Protein AF-A0A7Y6A8H0-F1 (afdb_monomer)

pLDDT: mean 71.39, std 16.84, range [35.94, 91.25]

Mean predicted aligned error: 14.71 Å

Secondary structure (DSSP, 8-state):
---PPPP------S--S---------------SSEE--TTTHHHHHTSSSEEEEEEE-TT-HHHHHHHHHHHHHHHH-TTSEEEEEETTT-HHHHHHTT--SSSEEEEEETTEEEEEEESPPPHHHHHHHHHHHHHS-HHHHHHHHHHHHHHHTT-S------------

Nearest PDB structures (foldseek):
  7ysi-assembly1_A  TM=9.463E-01  e=5.297E-12  Acinetobacter baumannii
  3hhv-assembly1_A-2  TM=9.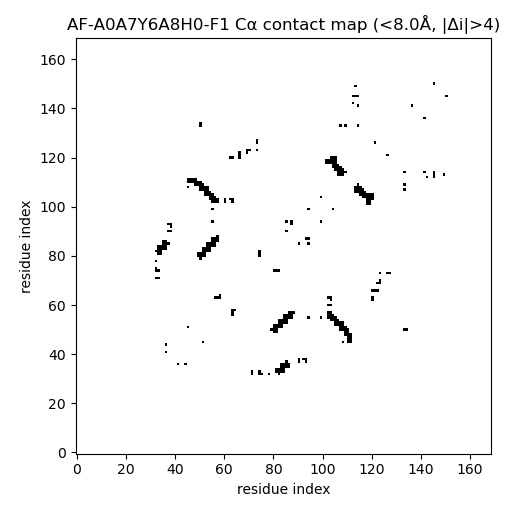677E-01  e=4.211E-11  Saccharolobus solfataricus
  2e0q-assembly1_A  TM=9.536E-01  e=4.493E-11  Sulfurisphaera tokodaii
  7vqv-assembly1_A  TM=8.889E-01  e=1.494E-11  synthetic construct
  3f3q-assembly1_A  TM=8.851E-01  e=5.823E-11  Saccharomyces cerevisiae

Structure (mmCIF, N/CA/C/O backbone):
data_AF-A0A7Y6A8H0-F1
#
_entry.id   AF-A0A7Y6A8H0-F1
#
loop_
_atom_site.group_PDB
_atom_site.id
_atom_site.type_symbol
_atom_site.label_atom_id
_atom_site.label_alt_id
_atom_site.label_comp_id
_atom_site.label_asym_id
_atom_site.label_entity_id
_atom_site.label_seq_id
_atom_site.pdbx_PDB_ins_code
_atom_site.Cartn_x
_atom_site.Cartn_y
_atom_site.Cartn_z
_atom_site.occupancy
_atom_site.B_iso_or_equiv
_atom_site.auth_seq_id
_atom_site.auth_comp_id
_atom_site.auth_asym_id
_atom_site.auth_atom_id
_atom_site.pdbx_PDB_model_num
ATOM 1 N N . MET A 1 1 ? -51.539 -3.498 61.221 1.00 47.31 1 MET A N 1
ATOM 2 C CA . MET A 1 1 ? -51.035 -4.473 60.233 1.00 47.31 1 MET A CA 1
ATOM 3 C C . MET A 1 1 ? -51.788 -4.188 58.935 1.00 47.31 1 MET A C 1
ATOM 5 O O . MET A 1 1 ? -52.894 -4.669 58.784 1.00 47.31 1 MET A O 1
ATOM 9 N N . GLY A 1 2 ? -51.459 -3.148 58.172 1.00 49.75 2 GLY A N 1
ATOM 10 C CA . GLY A 1 2 ? -50.287 -3.013 57.295 1.00 49.75 2 GLY A CA 1
ATOM 11 C C . GLY A 1 2 ? -50.820 -3.103 55.856 1.00 49.75 2 GLY A C 1
ATOM 12 O O . GLY A 1 2 ? -51.674 -3.934 55.599 1.00 49.75 2 GLY A O 1
ATOM 13 N N . GLY A 1 3 ? -50.480 -2.279 54.880 1.00 44.94 3 GLY A N 1
ATOM 14 C CA . GLY A 1 3 ? -49.697 -1.058 54.756 1.00 44.94 3 GLY A CA 1
ATOM 15 C C . GLY A 1 3 ? -50.051 -0.520 53.360 1.00 44.94 3 GLY A C 1
ATOM 16 O O . GLY A 1 3 ? -50.387 -1.302 52.470 1.00 44.94 3 GLY A O 1
ATOM 17 N N . GLY A 1 4 ? -50.085 0.801 53.197 1.00 39.50 4 GLY A N 1
ATOM 18 C CA . GLY A 1 4 ? -50.494 1.454 51.954 1.00 39.50 4 GLY A CA 1
ATOM 19 C C . GLY A 1 4 ? -49.554 1.171 50.780 1.00 39.50 4 GLY A C 1
ATOM 20 O O . GLY A 1 4 ? -48.342 1.050 50.953 1.00 39.50 4 GLY A O 1
ATOM 21 N N . ALA A 1 5 ? -50.134 1.093 49.585 1.00 52.31 5 ALA A N 1
ATOM 22 C CA . ALA A 1 5 ? -49.413 1.078 48.320 1.00 52.31 5 ALA A CA 1
ATOM 23 C C . ALA A 1 5 ? -48.890 2.491 47.982 1.00 52.31 5 ALA A C 1
ATOM 25 O O . ALA A 1 5 ? -49.662 3.448 48.087 1.00 52.31 5 ALA A O 1
ATOM 26 N N . PRO A 1 6 ? -47.625 2.656 47.555 1.00 56.88 6 PRO A N 1
ATOM 27 C CA . PRO A 1 6 ? -47.169 3.891 46.927 1.00 56.88 6 PRO A CA 1
ATOM 28 C C . PRO A 1 6 ? -47.463 3.902 45.409 1.00 56.88 6 PRO A C 1
ATOM 30 O O . PRO A 1 6 ? -47.500 2.839 44.783 1.00 56.88 6 PRO A O 1
ATOM 33 N N . PRO A 1 7 ? -47.644 5.088 44.794 1.00 54.47 7 PRO A N 1
ATOM 34 C CA . PRO A 1 7 ? -47.845 5.229 43.357 1.00 54.47 7 PRO A CA 1
ATOM 35 C C . PRO A 1 7 ? -46.496 5.227 42.625 1.00 54.47 7 PRO A C 1
ATOM 37 O O . PRO A 1 7 ? -45.651 6.092 42.850 1.00 54.47 7 PRO A O 1
ATOM 40 N N . GLY A 1 8 ? -46.310 4.264 41.725 1.00 43.34 8 GLY A N 1
ATOM 41 C CA . GLY A 1 8 ? -45.201 4.215 40.777 1.00 43.34 8 GLY A CA 1
ATOM 42 C C . GLY A 1 8 ? -45.735 4.082 39.355 1.00 43.34 8 GLY A C 1
ATOM 43 O O . GLY A 1 8 ? -46.116 2.996 38.936 1.00 43.34 8 GLY A O 1
ATOM 44 N N . HIS A 1 9 ? -45.769 5.191 38.619 1.00 46.88 9 HIS A N 1
ATOM 45 C CA . HIS A 1 9 ? -45.581 5.167 37.164 1.00 46.88 9 HIS A CA 1
ATOM 46 C C . HIS A 1 9 ? -44.100 4.852 36.850 1.00 46.88 9 HIS A C 1
ATOM 48 O O . HIS A 1 9 ? -43.262 5.075 37.728 1.00 46.88 9 HIS A O 1
ATOM 54 N N . PRO A 1 10 ? -43.717 4.490 35.608 1.00 49.69 10 PRO A N 1
ATOM 55 C CA . PRO A 1 10 ? -44.533 4.120 34.451 1.00 49.69 10 PRO A CA 1
ATOM 56 C C . PRO A 1 10 ? -44.173 2.735 33.877 1.00 49.69 10 PRO A C 1
ATOM 58 O O . PRO A 1 10 ? -43.034 2.271 33.940 1.00 49.69 10 PRO A O 1
ATOM 61 N N . GLU A 1 11 ? -45.150 2.115 33.218 1.00 52.78 11 GLU A N 1
ATOM 62 C CA . GLU A 1 11 ? -44.888 1.192 32.116 1.00 52.78 11 GLU A CA 1
ATOM 63 C C . GLU A 1 11 ? -43.966 1.862 31.088 1.00 52.78 11 GLU A C 1
ATOM 65 O O . GLU A 1 11 ? -44.363 2.784 30.384 1.00 52.78 11 GLU A O 1
ATOM 70 N N . CYS A 1 12 ? -42.740 1.362 30.990 1.00 42.88 12 CYS A N 1
ATOM 71 C CA . CYS A 1 12 ? -41.918 1.407 29.784 1.00 42.88 12 CYS A CA 1
ATOM 72 C C . CYS A 1 12 ? -41.270 0.025 29.633 1.00 42.88 12 CYS A C 1
ATOM 74 O O . CYS A 1 12 ? -40.055 -0.143 29.716 1.00 42.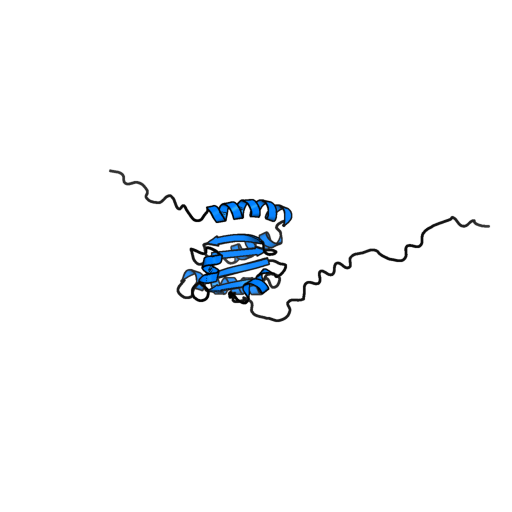88 12 CYS A O 1
ATOM 76 N N . ALA A 1 13 ? -42.104 -1.003 29.466 1.00 48.06 13 ALA A N 1
ATOM 77 C CA . ALA A 1 13 ? -41.664 -2.304 28.983 1.00 48.06 13 ALA A CA 1
ATOM 78 C C . ALA A 1 13 ? -41.499 -2.208 27.458 1.00 48.06 13 ALA A C 1
ATOM 80 O O . ALA A 1 13 ? -42.410 -2.519 26.699 1.00 48.06 13 ALA A O 1
ATOM 81 N N . GLY A 1 14 ? -40.350 -1.708 27.006 1.00 48.00 14 GLY A N 1
ATOM 82 C CA . GLY A 1 14 ? -40.062 -1.610 25.578 1.00 48.00 14 GLY A CA 1
ATOM 83 C C . GLY A 1 14 ? -38.815 -0.795 25.280 1.00 48.00 14 GLY A C 1
ATOM 84 O O . GLY A 1 14 ? -38.910 0.394 25.009 1.00 48.00 14 GLY A O 1
ATOM 85 N N . SER A 1 15 ? -37.672 -1.479 25.229 1.00 54.78 15 SER A N 1
ATOM 86 C CA . SER A 1 15 ? -36.316 -0.962 24.963 1.00 54.78 15 SER A CA 1
ATOM 87 C C . SER A 1 15 ? -35.601 -0.454 26.217 1.00 54.78 15 SER A C 1
ATOM 89 O O . SER A 1 15 ? -36.108 0.407 26.929 1.00 54.78 15 SER A O 1
ATOM 91 N N . PRO A 1 16 ? -34.394 -0.976 26.494 1.00 52.19 16 PRO A N 1
ATOM 92 C CA . PRO A 1 16 ? -33.259 -0.497 25.714 1.00 52.19 16 PRO A CA 1
ATOM 93 C C . PRO A 1 16 ? -32.205 -1.578 25.437 1.00 52.19 16 PRO A C 1
ATOM 95 O O . PRO A 1 16 ? -31.920 -2.411 26.292 1.00 52.19 16 PRO A O 1
ATOM 98 N N . ARG A 1 17 ? -31.551 -1.466 24.275 1.00 49.75 17 ARG A N 1
ATOM 99 C CA . ARG A 1 17 ? -30.088 -1.546 24.077 1.00 49.75 17 ARG A CA 1
ATOM 100 C C . ARG A 1 17 ? -29.731 -2.258 22.778 1.00 49.75 17 ARG A C 1
ATOM 102 O O . ARG A 1 17 ? -29.908 -3.459 22.639 1.00 49.75 17 ARG A O 1
ATOM 109 N N . CYS A 1 18 ? -29.132 -1.473 21.886 1.00 41.84 18 CYS A N 1
ATOM 110 C CA . CYS A 1 18 ? -28.112 -1.917 20.945 1.00 41.84 18 CYS A CA 1
ATOM 111 C C . CYS A 1 18 ? -28.471 -3.133 20.086 1.00 41.84 18 CYS A C 1
ATOM 113 O O . CYS A 1 18 ? -27.814 -4.166 20.140 1.00 41.84 18 CYS A O 1
ATOM 115 N N . SER A 1 19 ? -29.426 -2.955 19.177 1.00 47.19 19 SER A N 1
ATOM 116 C CA . SER A 1 19 ? -29.321 -3.625 17.880 1.00 47.19 19 SER A CA 1
ATOM 117 C C . SER A 1 19 ? -28.548 -2.714 16.922 1.00 47.19 19 SER A C 1
ATOM 119 O O . SER A 1 19 ? -29.067 -2.219 15.934 1.00 47.19 19 SER A O 1
ATOM 121 N N . THR A 1 20 ? -27.286 -2.440 17.251 1.00 51.44 20 THR A N 1
ATOM 122 C CA . THR A 1 20 ? -26.276 -2.197 16.220 1.00 51.44 20 THR A CA 1
ATOM 123 C C . THR A 1 20 ? -25.561 -3.518 16.029 1.00 51.44 20 THR A C 1
ATOM 125 O O . THR A 1 20 ? -24.370 -3.658 16.299 1.00 51.44 20 THR A O 1
ATOM 128 N N . ALA A 1 21 ? -26.309 -4.511 15.551 1.00 47.56 21 ALA A N 1
ATOM 129 C CA . ALA A 1 21 ? -25.698 -5.409 14.603 1.00 47.56 21 ALA A CA 1
ATOM 130 C C . ALA A 1 21 ? -25.228 -4.486 13.475 1.00 47.56 21 ALA A C 1
ATOM 132 O O . ALA A 1 21 ? -26.018 -4.087 12.620 1.00 47.56 21 ALA A O 1
ATOM 133 N N . ARG A 1 22 ? -23.954 -4.067 13.519 1.00 45.94 22 ARG A N 1
ATOM 134 C CA . ARG A 1 22 ? -23.235 -3.813 12.280 1.00 45.94 22 ARG A CA 1
ATOM 135 C C . ARG A 1 22 ? -23.415 -5.118 11.527 1.00 45.94 22 ARG A C 1
ATOM 137 O O . ARG A 1 22 ? -22.750 -6.110 11.811 1.00 45.94 22 ARG A O 1
ATOM 144 N N . HIS A 1 23 ? -24.421 -5.131 10.662 1.00 48.97 23 HIS A N 1
ATOM 145 C CA . HIS A 1 23 ? -24.499 -6.016 9.528 1.00 48.97 23 HIS A CA 1
ATOM 146 C C . HIS A 1 23 ? -23.277 -5.667 8.689 1.00 48.97 23 HIS A C 1
ATOM 148 O O . HIS A 1 23 ? -23.369 -4.977 7.686 1.00 48.97 23 HIS A O 1
ATOM 154 N N . TYR A 1 24 ? -22.106 -6.096 9.154 1.00 47.88 24 TYR A N 1
ATOM 155 C CA . TYR A 1 24 ? -21.034 -6.379 8.243 1.00 47.88 24 TYR A CA 1
ATOM 156 C C . TYR A 1 24 ? -21.576 -7.579 7.472 1.00 47.88 24 TYR A C 1
ATOM 158 O O . TYR A 1 24 ? -21.866 -8.605 8.110 1.00 47.88 24 TYR A O 1
ATOM 166 N N . PRO A 1 25 ? -21.857 -7.468 6.162 1.00 47.53 25 PRO A N 1
ATOM 167 C CA . PRO A 1 25 ? -22.019 -8.673 5.378 1.00 47.53 25 PRO A CA 1
ATOM 168 C C . PRO A 1 25 ? -20.790 -9.511 5.703 1.00 47.53 25 PRO A C 1
ATOM 170 O O . PRO A 1 25 ? -19.658 -9.068 5.513 1.00 47.53 25 PRO A O 1
ATOM 173 N N . ARG A 1 26 ? -21.009 -10.674 6.323 1.00 49.25 26 ARG A N 1
ATOM 174 C CA . ARG A 1 26 ? -19.951 -11.653 6.510 1.00 49.25 26 ARG A CA 1
ATOM 175 C C . ARG A 1 26 ? -19.409 -11.903 5.112 1.00 49.25 26 ARG A C 1
ATOM 177 O O . ARG A 1 26 ? -20.044 -12.606 4.332 1.00 49.25 26 ARG A O 1
ATOM 184 N N . ARG A 1 27 ? -18.254 -11.310 4.810 1.00 56.44 27 ARG A N 1
ATOM 185 C CA . ARG A 1 27 ? -17.451 -11.559 3.615 1.00 56.44 27 ARG A CA 1
ATOM 186 C C . ARG A 1 27 ? -16.794 -12.932 3.777 1.00 56.44 27 ARG A C 1
ATOM 188 O O . ARG A 1 27 ? -15.584 -13.088 3.724 1.00 56.44 27 ARG A O 1
ATOM 195 N N . THR A 1 28 ? -17.601 -13.933 4.109 1.00 52.53 28 THR A N 1
ATOM 196 C CA . THR A 1 28 ? -17.212 -15.325 3.991 1.00 52.53 28 THR A CA 1
ATOM 197 C C . THR A 1 28 ? -17.311 -15.633 2.506 1.00 52.53 28 THR A C 1
ATOM 199 O O . THR A 1 28 ? -18.297 -15.271 1.876 1.00 52.53 28 THR A O 1
ATOM 202 N N . GLU A 1 29 ? -16.285 -16.298 1.983 1.00 51.91 29 GLU A N 1
ATOM 203 C CA . GLU A 1 29 ? -16.196 -16.810 0.611 1.00 51.91 29 GLU A CA 1
ATOM 204 C C . GLU A 1 29 ? -15.613 -15.839 -0.429 1.00 51.91 29 GLU A C 1
ATOM 206 O O . GLU A 1 29 ? -16.250 -15.495 -1.416 1.00 51.91 29 GLU A O 1
ATOM 211 N N . ARG A 1 30 ? -14.324 -15.503 -0.283 1.00 47.12 30 ARG A N 1
ATOM 212 C CA . ARG A 1 30 ? -13.279 -16.201 -1.059 1.00 47.12 30 ARG A CA 1
ATOM 213 C C . ARG A 1 30 ? -11.989 -16.263 -0.249 1.00 47.12 30 ARG A C 1
ATOM 215 O O . ARG A 1 30 ? -11.394 -15.241 0.066 1.00 47.12 30 ARG A O 1
ATOM 222 N N . HIS A 1 31 ? -11.555 -17.482 0.054 1.00 46.91 31 HIS A N 1
ATOM 223 C CA . HIS A 1 31 ? -10.157 -17.779 0.344 1.00 46.91 31 HIS A CA 1
ATOM 224 C C . HIS A 1 31 ? -9.333 -17.446 -0.902 1.00 46.91 31 HIS A C 1
ATOM 226 O O . HIS A 1 31 ? -9.132 -18.286 -1.770 1.00 46.91 31 HIS A O 1
ATOM 232 N N . MET A 1 32 ? -8.909 -16.199 -1.006 1.00 53.03 32 MET A N 1
ATOM 233 C CA . MET A 1 32 ? -7.649 -15.838 -1.626 1.00 53.03 32 MET A CA 1
ATOM 234 C C . MET A 1 32 ? -7.039 -14.874 -0.626 1.00 53.03 32 MET A C 1
ATOM 236 O O . MET A 1 32 ? -7.649 -13.852 -0.325 1.00 53.03 32 MET A O 1
ATOM 240 N N . ALA A 1 33 ? -5.900 -15.246 -0.042 1.00 67.00 33 ALA A N 1
ATOM 241 C CA . ALA A 1 33 ? -5.217 -14.415 0.945 1.00 67.00 33 ALA A CA 1
ATOM 242 C C . ALA A 1 33 ? -5.000 -12.989 0.396 1.00 67.00 33 ALA A C 1
ATOM 244 O O . ALA A 1 33 ? -5.076 -12.009 1.122 1.00 67.00 33 ALA A O 1
ATOM 245 N N . THR 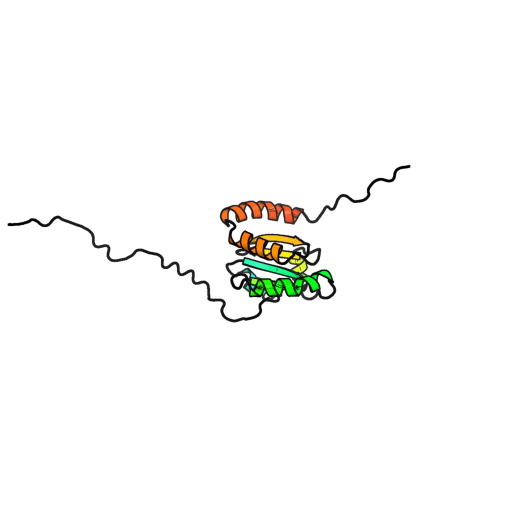A 1 34 ? -4.878 -12.863 -0.928 1.00 78.88 34 THR A N 1
ATOM 246 C CA . THR A 1 34 ? -4.775 -11.592 -1.641 1.00 78.88 34 THR A CA 1
ATOM 247 C C . THR A 1 34 ? -5.769 -11.529 -2.805 1.00 78.88 34 THR A C 1
ATOM 249 O O . THR A 1 34 ? -6.066 -12.538 -3.444 1.00 78.88 34 THR A O 1
ATOM 252 N N . VAL A 1 35 ? -6.302 -10.342 -3.081 1.00 86.19 35 VAL A N 1
ATOM 253 C CA . VAL A 1 35 ? -7.238 -10.058 -4.174 1.00 86.19 35 VAL A CA 1
ATOM 254 C C . VAL A 1 35 ? -6.496 -9.294 -5.263 1.00 86.19 35 VAL A C 1
ATOM 256 O O . VAL A 1 35 ? -5.868 -8.277 -4.992 1.00 86.19 35 VAL A O 1
ATOM 259 N N . GLU A 1 36 ? -6.562 -9.746 -6.510 1.00 87.50 36 GLU A N 1
ATOM 260 C CA . GLU A 1 36 ? -6.058 -8.937 -7.620 1.00 87.50 36 GLU A CA 1
ATOM 261 C C . GLU A 1 36 ? -7.055 -7.815 -7.917 1.00 87.50 36 GLU A C 1
ATOM 263 O O . GLU A 1 36 ? -8.227 -8.080 -8.185 1.00 87.50 36 GLU A O 1
ATOM 268 N N . LEU A 1 37 ? -6.602 -6.567 -7.843 1.00 86.81 37 LEU A N 1
ATOM 269 C CA . LEU A 1 37 ? -7.402 -5.395 -8.163 1.00 86.81 37 LEU A CA 1
ATOM 270 C C . LEU A 1 37 ? -7.298 -5.076 -9.656 1.00 86.81 37 LEU A C 1
ATOM 272 O O . LEU A 1 37 ? -6.214 -4.875 -10.205 1.00 86.81 37 LEU A O 1
ATOM 276 N N . THR A 1 38 ? -8.456 -4.975 -10.290 1.00 87.44 38 THR A N 1
ATOM 277 C CA . THR A 1 38 ? -8.656 -4.583 -11.679 1.00 87.44 38 THR A CA 1
ATOM 278 C C . THR A 1 38 ? -9.644 -3.429 -11.733 1.00 87.44 38 THR A C 1
ATOM 280 O O . THR A 1 38 ? -10.378 -3.160 -10.783 1.00 87.44 38 THR A O 1
ATOM 283 N N . LYS A 1 39 ? -9.697 -2.728 -12.865 1.00 81.94 39 LYS A N 1
ATOM 284 C CA . LYS A 1 39 ? -10.609 -1.591 -13.033 1.00 81.94 39 LYS A CA 1
ATOM 285 C C . LYS A 1 39 ? -12.077 -1.961 -12.791 1.00 81.94 39 LYS A C 1
ATOM 287 O O . LYS A 1 39 ? -12.852 -1.128 -12.347 1.00 81.94 39 LYS A O 1
ATOM 292 N N . GLU A 1 40 ? -12.445 -3.205 -13.079 1.00 83.75 40 GLU A N 1
ATOM 293 C CA . GLU A 1 40 ? -13.815 -3.704 -12.948 1.00 83.75 40 GLU A CA 1
ATOM 294 C C . GLU A 1 40 ? -14.191 -4.037 -11.499 1.00 83.75 40 GLU A C 1
ATOM 296 O O . GLU A 1 40 ? -15.358 -3.923 -11.142 1.00 83.75 40 GLU A O 1
ATOM 301 N N . ASN A 1 41 ? -13.225 -4.436 -10.664 1.00 83.12 41 ASN A N 1
ATOM 302 C CA . ASN A 1 41 ? -13.480 -4.821 -9.272 1.00 83.12 41 ASN A CA 1
ATOM 303 C C . ASN A 1 41 ? -13.078 -3.744 -8.253 1.00 83.12 41 ASN A C 1
ATOM 305 O O . ASN A 1 41 ? -13.410 -3.860 -7.074 1.00 83.12 41 ASN A O 1
ATOM 309 N N . PHE A 1 42 ? -12.375 -2.703 -8.702 1.00 80.88 42 PHE A N 1
ATOM 310 C CA . PHE A 1 42 ? -11.860 -1.641 -7.854 1.00 80.88 42 PHE A CA 1
ATOM 311 C C . PHE A 1 42 ? -12.968 -0.967 -7.042 1.00 80.88 42 PHE A C 1
ATOM 313 O O . PHE A 1 42 ? -12.866 -0.897 -5.817 1.00 80.88 42 PHE A O 1
ATOM 320 N N . ASP A 1 43 ? -14.046 -0.545 -7.708 1.00 78.75 43 ASP A N 1
ATOM 321 C CA . ASP A 1 43 ? -15.186 0.090 -7.048 1.00 78.75 43 ASP A CA 1
ATOM 322 C C . ASP A 1 43 ? -15.812 -0.829 -5.992 1.00 78.75 43 ASP A C 1
ATOM 324 O O . ASP A 1 43 ? -16.111 -0.382 -4.893 1.00 78.75 43 ASP A O 1
ATOM 328 N N . GLU A 1 44 ? -15.952 -2.128 -6.265 1.00 79.69 44 GLU A N 1
ATOM 329 C CA . GLU A 1 44 ? -16.545 -3.081 -5.317 1.00 79.69 44 GLU A CA 1
ATOM 330 C C . GLU A 1 44 ? -15.642 -3.362 -4.108 1.00 79.69 44 GLU A C 1
ATOM 332 O O . GLU A 1 44 ? -16.120 -3.552 -2.986 1.00 79.69 44 GLU A O 1
ATOM 337 N N . VAL A 1 45 ? -14.327 -3.417 -4.327 1.00 78.00 45 VAL A N 1
ATOM 338 C CA . VAL A 1 45 ? -13.350 -3.717 -3.277 1.00 78.00 45 VAL A CA 1
ATOM 339 C C . VAL A 1 45 ? -13.136 -2.507 -2.375 1.00 78.00 45 VAL A C 1
ATOM 341 O O . VAL A 1 45 ? -13.090 -2.679 -1.157 1.00 78.00 45 VAL A O 1
ATOM 344 N N . VAL A 1 46 ? -13.052 -1.304 -2.949 1.00 72.88 46 VAL A N 1
ATOM 345 C CA . VAL A 1 46 ? -12.804 -0.058 -2.211 1.00 72.88 46 VAL A CA 1
ATOM 346 C C . VAL A 1 46 ? -14.077 0.547 -1.618 1.00 72.88 46 VAL A C 1
ATOM 348 O O . VAL A 1 46 ? -14.000 1.196 -0.577 1.00 72.88 46 VAL A O 1
ATOM 351 N N . ALA A 1 47 ? -15.258 0.278 -2.188 1.00 70.56 47 ALA A N 1
ATOM 352 C CA . ALA A 1 47 ? -16.534 0.643 -1.562 1.00 70.56 47 ALA A CA 1
ATOM 353 C C . ALA A 1 47 ? -16.858 -0.181 -0.302 1.00 70.56 47 ALA A C 1
ATOM 355 O O . ALA A 1 47 ? -17.861 0.088 0.360 1.00 70.56 47 ALA A O 1
ATOM 356 N N . GLY A 1 48 ? -16.047 -1.188 0.036 1.00 66.56 48 GLY A N 1
ATOM 357 C CA . GLY A 1 48 ? -16.187 -1.924 1.286 1.00 66.56 48 GLY A CA 1
ATOM 358 C C . GLY A 1 48 ? -15.863 -1.059 2.507 1.00 66.56 48 GLY A C 1
ATOM 359 O O . GLY A 1 48 ? -14.849 -0.366 2.540 1.00 66.56 48 GLY A O 1
ATOM 360 N N . ASP A 1 49 ? -16.694 -1.148 3.547 1.00 64.75 49 ASP A N 1
ATOM 361 C CA . ASP A 1 49 ? -16.356 -0.629 4.875 1.00 64.75 49 ASP A CA 1
ATOM 362 C C . ASP A 1 49 ? -15.153 -1.412 5.436 1.00 64.75 49 ASP A C 1
ATOM 364 O O . ASP A 1 49 ? -15.197 -2.643 5.485 1.00 64.75 49 ASP A O 1
ATOM 368 N N . GLY A 1 50 ? -14.087 -0.743 5.888 1.00 77.56 50 GLY A N 1
ATOM 369 C CA . GLY A 1 50 ? -12.903 -1.410 6.453 1.00 77.56 50 GLY A CA 1
ATOM 370 C C . GLY A 1 50 ? -11.555 -0.924 5.919 1.00 77.56 50 GLY A C 1
ATOM 371 O O . GLY A 1 50 ? -11.464 0.096 5.238 1.00 77.56 50 GLY A O 1
ATOM 372 N N . LEU A 1 51 ? -10.492 -1.648 6.287 1.00 85.19 51 LEU A N 1
ATOM 373 C CA . LEU A 1 51 ? -9.113 -1.376 5.876 1.00 85.19 51 LEU A CA 1
ATOM 374 C C . LEU A 1 51 ? -8.742 -2.259 4.679 1.00 85.19 51 LEU A C 1
ATOM 376 O O . LEU A 1 51 ? -8.870 -3.482 4.732 1.00 85.19 51 LEU A O 1
ATOM 380 N N . THR A 1 52 ? -8.253 -1.627 3.621 1.00 87.81 52 THR A N 1
ATOM 381 C CA . THR A 1 52 ? -7.740 -2.263 2.411 1.00 87.81 52 THR A CA 1
ATOM 382 C C . THR A 1 52 ? -6.287 -1.858 2.214 1.00 87.81 52 THR A C 1
ATOM 384 O O . THR A 1 52 ? -5.966 -0.671 2.184 1.00 87.81 52 THR A O 1
ATOM 387 N N . VAL A 1 53 ? -5.403 -2.837 2.069 1.00 88.62 53 VAL A N 1
ATOM 388 C CA . VAL A 1 53 ? -3.990 -2.641 1.745 1.00 88.62 53 VAL A CA 1
ATOM 389 C C . VAL A 1 53 ? -3.797 -2.984 0.278 1.00 88.62 53 VAL A C 1
ATOM 391 O O . VAL A 1 53 ? -4.119 -4.091 -0.132 1.00 88.62 53 VAL A O 1
ATOM 394 N N . ILE A 1 54 ? -3.271 -2.055 -0.509 1.00 89.06 54 ILE A N 1
ATOM 395 C CA . ILE A 1 54 ? -3.034 -2.193 -1.943 1.00 89.06 54 ILE A CA 1
ATOM 396 C C . ILE A 1 54 ? -1.522 -2.192 -2.193 1.00 89.06 54 ILE A C 1
ATOM 398 O O . ILE A 1 54 ? -0.833 -1.237 -1.837 1.00 89.06 54 ILE A O 1
ATOM 402 N N . ASP A 1 55 ? -1.017 -3.256 -2.814 1.00 89.81 55 ASP A N 1
ATOM 403 C CA . ASP A 1 55 ? 0.366 -3.392 -3.281 1.00 89.81 55 ASP A CA 1
ATOM 404 C C . ASP A 1 55 ? 0.430 -3.224 -4.806 1.00 89.81 55 ASP A C 1
ATOM 406 O O . ASP A 1 55 ? -0.128 -4.029 -5.558 1.00 89.81 55 ASP A O 1
ATOM 410 N N . PHE A 1 56 ? 1.101 -2.169 -5.268 1.00 90.88 56 PHE A N 1
ATOM 411 C CA . PHE A 1 56 ? 1.365 -1.935 -6.686 1.00 90.88 56 PHE A CA 1
ATOM 412 C C . PHE A 1 56 ? 2.674 -2.613 -7.087 1.00 90.88 56 PHE A C 1
ATOM 414 O O . PHE A 1 56 ? 3.757 -2.192 -6.668 1.00 90.88 56 PHE A O 1
ATOM 421 N N . TRP A 1 57 ? 2.582 -3.635 -7.939 1.00 90.19 57 TRP A N 1
ATOM 422 C CA . TRP A 1 57 ? 3.707 -4.496 -8.300 1.00 90.19 57 TRP A CA 1
ATOM 423 C C . TRP A 1 57 ? 3.843 -4.692 -9.821 1.00 90.19 57 TRP A C 1
ATOM 425 O O . TRP A 1 57 ? 3.010 -4.235 -10.607 1.00 90.19 57 TRP A O 1
ATOM 435 N N . ALA A 1 58 ? 4.938 -5.345 -10.229 1.00 88.38 58 ALA A N 1
ATOM 436 C CA . ALA A 1 58 ? 5.172 -5.822 -11.595 1.00 88.38 58 ALA A CA 1
ATOM 437 C C . ALA A 1 58 ? 6.084 -7.060 -11.596 1.00 88.38 58 ALA A C 1
ATOM 439 O O . ALA A 1 58 ? 6.947 -7.213 -10.723 1.00 88.38 58 ALA A O 1
ATOM 440 N N . ALA A 1 59 ? 5.961 -7.922 -12.608 1.00 86.25 59 ALA A N 1
ATOM 441 C CA . ALA A 1 59 ? 6.714 -9.179 -12.690 1.00 86.25 59 ALA A CA 1
ATOM 442 C C . ALA A 1 59 ? 8.234 -8.990 -12.878 1.00 86.25 59 ALA A C 1
ATOM 444 O O . ALA A 1 59 ? 9.035 -9.803 -12.402 1.00 86.25 59 ALA A O 1
ATOM 445 N N . TRP A 1 60 ? 8.650 -7.907 -13.540 1.00 86.00 60 TRP A N 1
ATOM 446 C CA . TRP A 1 60 ? 10.063 -7.574 -13.760 1.00 86.00 60 TRP A CA 1
ATOM 447 C C . TRP A 1 60 ? 10.742 -6.954 -12.528 1.00 86.00 60 TRP A C 1
ATOM 449 O O . TRP A 1 60 ? 11.972 -6.900 -12.454 1.00 86.00 60 TRP A O 1
ATOM 459 N N . CYS A 1 61 ? 9.965 -6.518 -11.533 1.00 83.50 61 CYS A N 1
ATOM 460 C CA . CYS A 1 61 ? 10.472 -5.858 -10.338 1.00 83.50 61 CYS A CA 1
ATOM 461 C C . CYS A 1 61 ? 11.063 -6.877 -9.346 1.00 83.50 61 CYS A C 1
ATOM 463 O O . CYS A 1 61 ? 10.358 -7.600 -8.639 1.00 83.50 61 CYS A O 1
ATOM 465 N N . GLY A 1 62 ? 12.396 -6.912 -9.257 1.00 84.12 62 GLY A N 1
ATOM 466 C CA . GLY A 1 62 ? 13.136 -7.782 -8.336 1.00 84.12 62 GLY A CA 1
ATOM 467 C C . GLY A 1 62 ? 12.703 -7.661 -6.863 1.00 84.12 62 GLY A C 1
ATOM 468 O O . GLY A 1 62 ? 12.378 -8.693 -6.272 1.00 84.12 62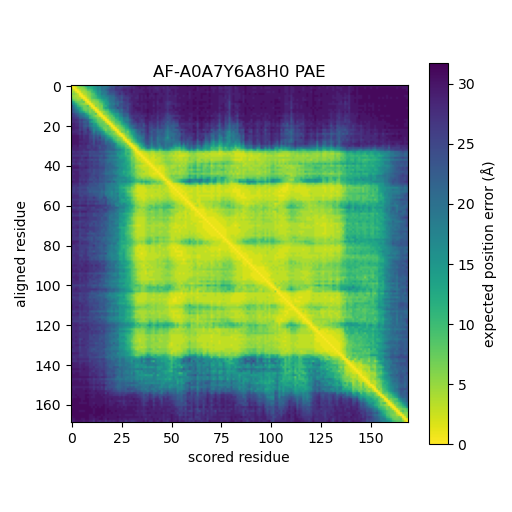 GLY A O 1
ATOM 469 N N . PRO A 1 63 ? 12.660 -6.446 -6.278 1.00 83.50 63 PRO A N 1
ATOM 470 C CA . PRO A 1 63 ? 12.207 -6.227 -4.900 1.00 83.50 63 PRO A CA 1
ATOM 471 C C . PRO A 1 63 ? 10.750 -6.645 -4.656 1.00 83.50 63 PRO A C 1
ATOM 473 O O . PRO A 1 63 ? 10.454 -7.248 -3.628 1.00 83.50 63 PRO A O 1
ATOM 476 N N . CYS A 1 64 ? 9.856 -6.414 -5.622 1.00 85.56 64 CYS A N 1
ATOM 477 C CA . CYS A 1 64 ? 8.442 -6.780 -5.519 1.00 85.56 64 CYS A CA 1
ATOM 478 C C . CYS A 1 64 ? 8.261 -8.298 -5.349 1.00 85.56 64 CYS A C 1
ATOM 480 O O . CYS A 1 64 ? 7.490 -8.756 -4.508 1.00 85.56 64 CYS A O 1
ATOM 482 N N . ARG A 1 65 ? 9.043 -9.105 -6.080 1.00 86.19 65 ARG A N 1
ATOM 483 C CA . ARG A 1 65 ? 9.013 -10.574 -5.945 1.00 86.19 65 ARG A CA 1
ATOM 484 C C . ARG A 1 65 ? 9.479 -11.066 -4.574 1.00 86.19 65 ARG A C 1
ATOM 486 O O . ARG A 1 65 ? 9.019 -12.107 -4.125 1.00 86.19 65 ARG A O 1
ATOM 493 N N . GLN A 1 66 ? 10.388 -10.342 -3.919 1.00 86.69 66 GLN A N 1
ATOM 494 C CA . GLN A 1 66 ? 10.818 -10.670 -2.554 1.00 86.69 66 GLN A CA 1
ATOM 495 C C . GLN A 1 66 ? 9.757 -10.287 -1.516 1.00 86.69 66 GLN A C 1
ATOM 497 O O . GLN A 1 66 ? 9.638 -10.949 -0.489 1.00 86.69 66 GLN A O 1
ATOM 502 N N . PHE A 1 67 ? 8.973 -9.243 -1.796 1.00 86.75 67 PHE A N 1
ATOM 503 C CA . PHE A 1 67 ? 7.892 -8.781 -0.931 1.00 86.75 67 PHE A CA 1
ATOM 504 C C . PHE A 1 67 ? 6.622 -9.640 -1.034 1.00 86.75 67 PHE A C 1
ATOM 506 O O . PHE A 1 67 ? 5.965 -9.869 -0.022 1.00 86.75 67 PHE A O 1
ATOM 513 N N . ALA A 1 68 ? 6.315 -10.191 -2.213 1.00 86.12 68 ALA A N 1
ATOM 514 C CA . ALA A 1 68 ? 5.141 -11.036 -2.450 1.00 86.12 68 ALA A CA 1
ATOM 515 C C . ALA A 1 68 ? 4.874 -12.122 -1.374 1.00 86.12 68 ALA A C 1
ATOM 517 O O . ALA A 1 68 ? 3.765 -12.130 -0.836 1.00 86.12 68 ALA A O 1
ATOM 518 N N . PRO A 1 69 ? 5.843 -12.979 -0.979 1.00 88.44 69 PRO A N 1
ATOM 519 C CA . PRO A 1 69 ? 5.605 -13.996 0.053 1.00 88.44 69 PRO A CA 1
ATOM 520 C C . PRO A 1 69 ? 5.395 -13.401 1.449 1.00 88.44 69 PRO A C 1
ATOM 522 O O . PRO A 1 69 ? 4.819 -14.041 2.322 1.00 88.44 69 PRO A O 1
ATOM 525 N N . THR A 1 70 ? 5.895 -12.195 1.707 1.00 87.62 70 THR A N 1
ATOM 526 C CA . THR A 1 70 ? 5.652 -11.484 2.964 1.00 87.62 70 THR A CA 1
ATOM 527 C C . THR A 1 70 ? 4.237 -10.936 3.009 1.00 87.62 70 THR A C 1
ATOM 529 O O . THR A 1 70 ? 3.540 -11.138 3.998 1.00 87.62 70 THR A O 1
ATOM 532 N N . PHE A 1 71 ? 3.796 -10.309 1.922 1.00 87.75 71 PHE A N 1
ATOM 533 C CA . PHE A 1 71 ? 2.445 -9.781 1.794 1.00 87.75 71 PHE A CA 1
ATOM 534 C C . PHE A 1 71 ? 1.388 -10.882 1.954 1.00 87.75 71 PHE A C 1
ATOM 536 O O . PHE A 1 71 ? 0.432 -10.715 2.705 1.00 87.75 71 PHE A O 1
ATOM 543 N N . GLU A 1 72 ? 1.611 -12.044 1.334 1.00 86.94 72 GLU A N 1
ATOM 544 C CA . GLU A 1 72 ? 0.733 -13.211 1.476 1.00 86.94 72 GLU A CA 1
ATOM 545 C C . GLU A 1 72 ? 0.651 -13.698 2.931 1.00 86.94 72 GLU A C 1
ATOM 547 O O . GLU A 1 72 ? -0.445 -13.856 3.464 1.00 86.94 72 GLU A O 1
ATOM 552 N N . ARG A 1 73 ? 1.782 -13.836 3.633 1.00 86.94 73 ARG A N 1
ATOM 553 C CA . ARG A 1 73 ? 1.788 -14.277 5.041 1.00 86.94 73 ARG A CA 1
ATOM 554 C C . ARG A 1 73 ? 1.068 -13.306 5.974 1.00 86.94 73 ARG A C 1
ATOM 556 O O . ARG A 1 73 ? 0.332 -13.743 6.854 1.00 86.94 73 ARG A O 1
ATOM 563 N N . VAL A 1 74 ? 1.246 -12.000 5.774 1.00 86.56 74 VAL A N 1
ATOM 564 C CA . VAL A 1 74 ? 0.530 -10.985 6.563 1.00 86.56 74 VAL A CA 1
ATOM 565 C C . VAL A 1 74 ? -0.966 -11.037 6.270 1.00 86.56 74 VAL A C 1
ATOM 567 O O . VAL A 1 74 ? -1.772 -10.970 7.196 1.00 86.56 74 VAL A O 1
ATOM 570 N N . SER A 1 75 ? -1.338 -11.240 5.007 1.00 87.38 75 SER A N 1
ATOM 571 C CA . SER A 1 75 ? -2.739 -11.348 4.615 1.00 87.38 75 SER A CA 1
ATOM 572 C C . SER A 1 75 ? -3.449 -12.570 5.201 1.00 87.38 75 SER A C 1
ATOM 574 O O . SER A 1 75 ? -4.591 -12.472 5.641 1.00 87.38 75 SER A O 1
ATOM 576 N N . GLU A 1 76 ? -2.749 -13.700 5.323 1.00 84.62 76 GLU A N 1
ATOM 577 C CA . GLU A 1 76 ? -3.262 -14.881 6.025 1.00 84.62 76 GLU A CA 1
ATOM 578 C C . GLU A 1 76 ? -3.399 -14.645 7.535 1.00 84.62 76 GLU A C 1
ATOM 580 O O . GLU A 1 76 ? -4.331 -15.150 8.162 1.00 84.62 76 GLU A O 1
ATOM 585 N N . ALA A 1 77 ? -2.488 -13.866 8.122 1.00 83.12 77 ALA A N 1
ATOM 586 C CA . ALA A 1 77 ? -2.503 -13.542 9.544 1.00 83.12 77 ALA A CA 1
ATOM 587 C C . ALA A 1 77 ? -3.579 -12.508 9.930 1.00 83.12 77 ALA A C 1
ATOM 589 O O . ALA A 1 77 ? -3.948 -12.434 11.102 1.00 83.12 77 ALA A O 1
ATOM 590 N N . THR A 1 78 ? -4.085 -11.717 8.976 1.00 81.31 78 THR A N 1
ATOM 591 C CA . THR A 1 78 ? -5.016 -10.600 9.226 1.00 81.31 78 THR A CA 1
ATOM 592 C C . THR A 1 78 ? -6.274 -10.680 8.345 1.00 81.31 78 THR A C 1
ATOM 594 O O . THR A 1 78 ? -6.463 -9.865 7.443 1.00 81.31 78 THR A O 1
ATOM 597 N N . PRO A 1 79 ? -7.191 -11.630 8.618 1.00 77.44 79 PRO A N 1
ATOM 598 C CA . PRO A 1 79 ? -8.387 -11.848 7.797 1.00 77.44 79 PRO A CA 1
ATOM 599 C C . PRO A 1 79 ? -9.415 -10.705 7.862 1.00 77.44 79 PRO A C 1
ATOM 601 O O . PRO A 1 79 ? -10.329 -10.657 7.041 1.00 77.44 79 PRO A O 1
ATOM 604 N N . ASP A 1 80 ? -9.285 -9.800 8.834 1.00 78.38 80 ASP A N 1
ATOM 605 C CA . ASP A 1 80 ? -10.142 -8.620 8.995 1.00 78.38 80 ASP A CA 1
ATOM 606 C C . ASP A 1 80 ? -9.777 -7.473 8.031 1.00 78.38 80 ASP A C 1
ATOM 608 O O . ASP A 1 80 ? -10.503 -6.481 7.938 1.00 78.38 80 ASP A O 1
ATOM 612 N N . VAL A 1 81 ? -8.658 -7.599 7.310 1.00 84.38 81 VAL A N 1
ATOM 613 C CA . VAL A 1 81 ? -8.124 -6.590 6.390 1.00 84.38 81 VAL A CA 1
ATOM 614 C C . VAL A 1 81 ? -8.129 -7.144 4.971 1.00 84.38 81 VAL A C 1
ATOM 616 O O . VAL A 1 81 ? -7.794 -8.302 4.727 1.00 84.38 81 VAL A O 1
ATOM 619 N N . VAL A 1 82 ? -8.514 -6.314 4.005 1.00 86.62 82 VAL A N 1
ATOM 620 C CA . VAL A 1 82 ? -8.518 -6.711 2.597 1.00 86.62 82 VAL A CA 1
ATOM 621 C C . VAL A 1 82 ? -7.144 -6.447 2.003 1.00 86.62 82 VAL A C 1
ATOM 623 O O . VAL A 1 82 ? -6.711 -5.304 1.914 1.00 86.62 82 VAL A O 1
ATOM 626 N N . PHE A 1 83 ? -6.467 -7.497 1.555 1.00 89.06 83 PHE A N 1
ATOM 627 C CA . PHE A 1 83 ? -5.199 -7.370 0.847 1.00 89.06 83 PHE A CA 1
ATOM 628 C C . PHE A 1 83 ? -5.448 -7.419 -0.643 1.00 89.06 83 PHE A C 1
ATOM 630 O O . PHE A 1 83 ? -6.023 -8.374 -1.160 1.00 89.06 83 PHE A O 1
ATOM 637 N N . ALA A 1 84 ? -4.997 -6.386 -1.325 1.00 89.44 84 ALA A N 1
ATOM 638 C CA . ALA A 1 84 ? -5.186 -6.171 -2.733 1.00 89.44 84 ALA A CA 1
ATOM 639 C C . ALA A 1 84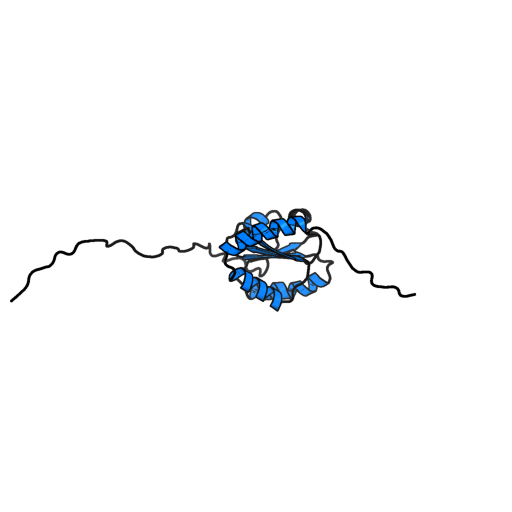 ? -3.842 -5.979 -3.437 1.00 89.44 84 ALA A C 1
ATOM 641 O O . ALA A 1 84 ? -2.929 -5.361 -2.896 1.00 89.44 84 ALA A O 1
ATOM 642 N N . LYS A 1 85 ? -3.720 -6.492 -4.658 1.00 89.75 85 LYS A N 1
ATOM 643 C CA . LYS A 1 85 ? -2.515 -6.366 -5.481 1.00 89.75 85 LYS A CA 1
ATOM 644 C C . LYS A 1 85 ? -2.907 -5.815 -6.841 1.00 89.75 85 LYS A C 1
ATOM 646 O O . LYS A 1 85 ? -3.815 -6.349 -7.470 1.00 89.75 85 LYS A O 1
ATOM 651 N N . VAL A 1 86 ? -2.231 -4.768 -7.294 1.00 89.94 86 VAL A N 1
ATOM 652 C CA . VAL A 1 86 ? -2.439 -4.169 -8.616 1.00 89.94 86 VAL A CA 1
ATOM 653 C C . VAL A 1 86 ? -1.185 -4.405 -9.438 1.00 89.94 86 VAL A C 1
ATOM 655 O O . VAL A 1 86 ? -0.110 -3.911 -9.095 1.00 89.94 86 VAL A O 1
ATOM 658 N N . ASP A 1 87 ? -1.321 -5.153 -10.528 1.00 91.25 87 ASP A N 1
ATOM 659 C CA . ASP A 1 87 ? -0.260 -5.247 -11.524 1.00 91.25 87 ASP A CA 1
ATOM 660 C C . ASP A 1 87 ? -0.276 -3.980 -12.387 1.00 91.25 87 ASP A C 1
ATOM 662 O O . ASP A 1 87 ? -1.220 -3.713 -13.133 1.00 91.25 87 ASP A O 1
ATOM 666 N N . THR A 1 88 ? 0.782 -3.184 -12.264 1.00 87.88 88 THR A N 1
ATOM 667 C CA . THR A 1 88 ? 0.942 -1.929 -13.008 1.00 87.88 88 THR A CA 1
ATOM 668 C C . THR A 1 88 ? 1.148 -2.141 -14.512 1.00 87.88 88 THR A C 1
ATOM 670 O O . THR A 1 88 ? 0.857 -1.228 -15.285 1.00 87.88 88 THR A O 1
ATOM 673 N N . GLU A 1 89 ? 1.579 -3.333 -14.950 1.00 88.12 89 GLU A N 1
ATOM 674 C CA . GLU A 1 89 ? 1.675 -3.691 -16.373 1.00 88.12 89 GLU A CA 1
ATOM 675 C C . GLU A 1 89 ? 0.328 -4.135 -16.947 1.00 88.12 89 GLU A C 1
ATOM 677 O O . GLU A 1 89 ? -0.002 -3.791 -18.084 1.00 88.12 89 GLU A O 1
ATOM 682 N N . ALA A 1 90 ? -0.469 -4.869 -16.167 1.00 88.31 90 ALA A N 1
ATOM 683 C CA . ALA A 1 90 ? -1.797 -5.308 -16.591 1.00 88.31 90 ALA A CA 1
ATOM 684 C C . ALA A 1 90 ? -2.847 -4.188 -16.497 1.00 88.31 90 ALA A C 1
ATOM 686 O O . ALA A 1 90 ? -3.790 -4.156 -17.288 1.00 88.31 90 ALA A O 1
ATOM 687 N N . GLN A 1 91 ? -2.694 -3.270 -15.536 1.00 89.50 91 GLN A N 1
ATOM 688 C CA . GLN A 1 91 ? -3.650 -2.202 -15.229 1.00 89.50 91 GLN A CA 1
ATOM 689 C C . GLN A 1 91 ? -2.984 -0.808 -15.224 1.00 89.50 91 GLN A C 1
ATOM 691 O O . GLN A 1 91 ? -3.018 -0.099 -14.210 1.00 89.50 91 GLN A O 1
ATOM 696 N N . PRO A 1 92 ? -2.410 -0.354 -16.356 1.00 86.25 92 PRO A N 1
ATOM 697 C CA . PRO A 1 92 ? -1.723 0.939 -16.431 1.00 86.25 92 PRO A CA 1
ATOM 698 C C . PRO A 1 92 ? -2.664 2.124 -16.172 1.00 86.25 92 PRO A C 1
ATOM 700 O O . PRO A 1 92 ? -2.247 3.152 -15.645 1.00 86.25 92 PRO A O 1
ATOM 703 N N . GLU A 1 93 ? -3.950 1.980 -16.499 1.00 87.06 93 GLU A N 1
ATOM 704 C CA . GLU A 1 93 ? -4.970 3.003 -16.251 1.00 87.06 93 GLU A CA 1
ATOM 705 C C . GLU A 1 93 ? -5.218 3.222 -14.753 1.00 87.06 93 GLU A C 1
ATOM 707 O O . GLU A 1 93 ? -5.336 4.365 -14.314 1.00 87.06 93 GLU A O 1
ATOM 712 N N . LEU A 1 94 ? -5.254 2.144 -13.958 1.00 85.44 94 LEU A N 1
ATOM 713 C CA . LEU A 1 94 ? -5.370 2.235 -12.501 1.00 85.44 94 LEU A CA 1
ATOM 714 C C . LEU A 1 94 ? -4.102 2.836 -11.897 1.00 85.44 94 LEU A C 1
ATOM 716 O O . LEU A 1 94 ? -4.189 3.748 -11.080 1.00 85.44 94 LEU A O 1
ATOM 720 N N . ALA A 1 95 ? -2.926 2.376 -12.331 1.00 85.31 95 ALA A N 1
ATOM 721 C CA . ALA A 1 95 ? -1.654 2.938 -11.881 1.00 85.31 95 ALA A CA 1
ATOM 722 C C . ALA A 1 95 ? -1.580 4.455 -12.144 1.00 85.31 95 ALA A C 1
ATOM 724 O O . ALA A 1 95 ? -1.174 5.216 -11.266 1.00 85.31 95 ALA A O 1
ATOM 725 N N . ALA A 1 96 ? -2.047 4.906 -13.313 1.00 85.31 96 ALA A N 1
ATOM 726 C CA . ALA A 1 96 ? -2.133 6.322 -13.655 1.00 85.31 96 ALA A CA 1
ATOM 727 C C . ALA A 1 96 ? -3.168 7.079 -12.804 1.00 85.31 96 ALA A C 1
ATOM 729 O O . ALA A 1 96 ? -2.876 8.180 -12.341 1.00 85.31 96 ALA A O 1
ATOM 730 N N . ALA A 1 97 ? -4.345 6.494 -12.550 1.00 84.12 97 ALA A N 1
ATOM 731 C CA . ALA A 1 97 ? -5.371 7.094 -11.692 1.00 84.12 97 ALA A CA 1
ATOM 732 C C . ALA A 1 97 ? -4.864 7.330 -10.259 1.00 84.12 97 ALA A C 1
ATOM 734 O O . ALA A 1 97 ? -5.168 8.355 -9.652 1.00 84.12 97 ALA A O 1
ATOM 735 N N . PHE A 1 98 ? -4.027 6.420 -9.756 1.00 82.00 98 PHE A N 1
ATOM 736 C CA . PHE A 1 98 ? -3.363 6.528 -8.457 1.00 82.00 98 PHE A CA 1
ATOM 737 C C . PHE A 1 98 ? -2.032 7.288 -8.486 1.00 82.00 98 PHE A C 1
ATOM 739 O O . PHE A 1 98 ? -1.368 7.391 -7.458 1.00 82.00 98 PHE A O 1
ATOM 746 N N . SER A 1 99 ? -1.639 7.843 -9.640 1.00 82.50 99 SER A N 1
ATOM 747 C CA . SER A 1 99 ? -0.369 8.561 -9.830 1.00 82.50 99 SER A CA 1
ATOM 748 C C . SER A 1 99 ? 0.865 7.762 -9.378 1.00 82.50 99 SER A C 1
ATOM 750 O O . SER A 1 99 ? 1.836 8.320 -8.862 1.00 82.50 99 SER A O 1
ATOM 752 N N . ILE A 1 100 ? 0.845 6.442 -9.580 1.00 82.62 100 ILE A N 1
ATOM 753 C CA . ILE A 1 100 ? 1.943 5.551 -9.202 1.00 82.62 100 ILE A CA 1
ATOM 754 C C . ILE A 1 100 ? 3.105 5.745 -10.173 1.00 82.62 100 ILE A C 1
ATOM 756 O O . ILE A 1 100 ? 3.017 5.422 -11.355 1.00 82.62 100 ILE A O 1
ATOM 760 N N . SER A 1 101 ? 4.212 6.275 -9.658 1.00 77.00 101 SER A N 1
ATOM 761 C CA . SER A 1 101 ? 5.426 6.571 -10.430 1.00 77.00 101 SER A CA 1
ATOM 762 C C . SER A 1 101 ? 6.599 5.647 -10.098 1.00 77.00 101 SER A C 1
ATOM 764 O O . SER A 1 101 ? 7.603 5.640 -10.805 1.00 77.00 101 SER A O 1
ATOM 766 N N . SER A 1 102 ? 6.495 4.879 -9.013 1.00 77.44 102 SER A N 1
ATOM 767 C CA . SER A 1 102 ? 7.533 3.974 -8.520 1.00 77.44 102 SER A CA 1
ATOM 768 C C . SER A 1 102 ? 6.899 2.680 -8.030 1.00 77.44 102 SER A C 1
ATOM 770 O O . SER A 1 102 ? 5.836 2.702 -7.414 1.00 77.44 102 SER A O 1
ATOM 772 N N . ILE A 1 103 ? 7.556 1.553 -8.292 1.00 81.19 103 ILE A N 1
ATOM 773 C CA . ILE A 1 103 ? 7.152 0.243 -7.778 1.00 81.19 103 ILE A CA 1
ATOM 774 C C . ILE A 1 103 ? 8.316 -0.393 -7.003 1.00 81.19 103 ILE A C 1
ATOM 776 O O . ILE A 1 103 ? 9.472 -0.238 -7.413 1.00 81.19 103 ILE A O 1
ATOM 780 N N . PRO A 1 104 ? 8.047 -1.117 -5.904 1.00 84.25 104 PRO A N 1
ATOM 781 C CA . PRO A 1 104 ? 6.724 -1.343 -5.309 1.00 84.25 104 PRO A CA 1
ATOM 782 C C . PRO A 1 104 ? 6.186 -0.093 -4.598 1.00 84.25 104 PRO A C 1
ATOM 784 O O . PRO A 1 104 ? 6.972 0.687 -4.069 1.00 84.25 104 PRO A O 1
ATOM 787 N N . THR A 1 105 ? 4.867 0.103 -4.583 1.00 87.25 105 THR A N 1
ATOM 788 C CA . THR A 1 105 ? 4.206 1.146 -3.774 1.00 87.25 105 THR A CA 1
ATOM 789 C C . THR A 1 105 ? 3.122 0.508 -2.930 1.00 87.25 105 THR A C 1
ATOM 791 O O . THR A 1 105 ? 2.295 -0.236 -3.450 1.00 87.25 105 THR A O 1
ATOM 794 N N . ILE A 1 106 ? 3.119 0.831 -1.638 1.00 89.00 106 ILE A N 1
ATOM 795 C CA . ILE A 1 106 ? 2.144 0.321 -0.679 1.00 89.00 106 ILE A CA 1
ATOM 796 C C . ILE A 1 106 ? 1.183 1.442 -0.312 1.00 89.00 106 ILE A C 1
ATOM 798 O O . ILE A 1 106 ? 1.597 2.529 0.100 1.00 89.00 106 ILE A O 1
ATOM 802 N N . MET A 1 107 ? -0.106 1.163 -0.446 1.00 87.75 107 MET A N 1
ATOM 803 C CA . MET A 1 107 ? -1.182 2.095 -0.151 1.00 87.75 107 MET A CA 1
ATOM 804 C C . MET A 1 107 ? -2.168 1.464 0.825 1.00 87.75 107 MET A C 1
ATOM 806 O O . MET A 1 107 ? -2.557 0.314 0.665 1.00 87.75 107 MET A O 1
ATOM 810 N N . LEU A 1 108 ? -2.578 2.209 1.847 1.00 87.19 108 LEU A N 1
ATOM 811 C CA . LEU A 1 108 ? -3.630 1.801 2.769 1.00 87.19 108 LEU A CA 1
ATOM 812 C C . LEU A 1 108 ? -4.821 2.731 2.583 1.00 87.19 108 LEU A C 1
ATOM 814 O O . LEU A 1 108 ? -4.703 3.958 2.652 1.00 87.19 108 LEU A O 1
ATOM 818 N N . VAL A 1 109 ? -5.979 2.123 2.384 1.00 85.06 109 VAL A N 1
ATOM 819 C CA . VAL A 1 109 ? -7.263 2.790 2.219 1.00 85.06 109 VAL A CA 1
ATOM 820 C C . VAL A 1 109 ? -8.176 2.310 3.330 1.00 85.06 109 VAL A C 1
ATOM 822 O O . VAL A 1 109 ? -8.375 1.111 3.489 1.00 85.06 109 VAL A O 1
ATOM 825 N N . ARG A 1 110 ? -8.738 3.229 4.109 1.00 82.94 110 ARG A N 1
ATOM 826 C CA . ARG A 1 110 ? -9.709 2.912 5.156 1.00 82.94 110 ARG A CA 1
ATOM 827 C C . ARG A 1 110 ? -10.989 3.689 4.911 1.00 82.94 110 ARG A C 1
ATOM 829 O O . ARG A 1 110 ? -10.938 4.910 4.819 1.00 82.94 110 ARG A O 1
ATOM 836 N N . ASP A 1 111 ? -12.118 2.996 4.793 1.00 77.94 111 ASP A N 1
ATOM 837 C CA . ASP A 1 111 ? -13.434 3.607 4.541 1.00 77.94 111 ASP A CA 1
ATOM 838 C C . ASP A 1 111 ? -13.417 4.580 3.336 1.00 77.94 111 ASP A C 1
ATOM 840 O O . ASP A 1 111 ? -13.866 5.724 3.433 1.00 77.94 111 ASP A O 1
ATOM 844 N N . ASN A 1 112 ? -12.831 4.141 2.212 1.00 76.50 112 ASN A N 1
ATOM 845 C CA . ASN A 1 112 ? -12.626 4.933 0.986 1.00 76.50 112 ASN A CA 1
ATOM 846 C C . ASN A 1 112 ? -11.729 6.186 1.153 1.00 76.50 112 ASN A C 1
ATOM 848 O O . ASN A 1 112 ? -11.708 7.080 0.308 1.00 76.50 112 ASN A O 1
ATOM 852 N N . VAL A 1 113 ? -10.962 6.269 2.241 1.00 79.19 113 VAL A N 1
ATOM 853 C CA . VAL A 1 113 ? -9.996 7.344 2.495 1.00 79.19 113 VAL A CA 1
ATOM 854 C C . VAL A 1 113 ? -8.584 6.767 2.442 1.00 79.19 113 VAL A C 1
ATOM 856 O O . VAL A 1 113 ? -8.246 5.873 3.213 1.00 79.19 113 VAL A O 1
ATOM 859 N N . MET A 1 114 ? -7.734 7.279 1.546 1.00 83.62 114 MET A N 1
ATOM 860 C CA . MET A 1 114 ? -6.310 6.922 1.522 1.00 83.62 114 MET A CA 1
ATOM 861 C C . MET A 1 114 ? -5.634 7.473 2.777 1.00 83.62 114 MET A C 1
ATOM 863 O O . MET A 1 114 ? -5.502 8.688 2.912 1.00 83.62 114 MET A O 1
ATOM 867 N N . VAL A 1 115 ? -5.228 6.591 3.689 1.00 83.12 115 VAL A N 1
ATOM 868 C CA . VAL A 1 115 ? -4.576 6.960 4.957 1.00 83.12 115 VAL A CA 1
ATOM 869 C C . VAL A 1 115 ? -3.054 6.896 4.866 1.00 83.12 115 VAL A C 1
ATOM 871 O O . VAL A 1 115 ? -2.362 7.553 5.638 1.00 83.12 115 VAL A O 1
ATOM 874 N N . TYR A 1 116 ? -2.530 6.126 3.912 1.00 84.19 116 TYR A N 1
ATOM 875 C CA . TYR A 1 116 ? -1.101 5.966 3.680 1.00 84.19 116 TYR A CA 1
ATOM 876 C C . TYR A 1 116 ? -0.848 5.622 2.214 1.00 84.19 116 TYR A C 1
ATOM 878 O O . TYR A 1 116 ? -1.577 4.821 1.637 1.00 84.19 116 TYR A O 1
ATOM 886 N N . ALA A 1 117 ? 0.193 6.195 1.624 1.00 85.88 117 ALA A N 1
ATOM 887 C CA . ALA A 1 117 ? 0.705 5.792 0.322 1.00 85.88 117 ALA A CA 1
ATOM 888 C C . ALA A 1 117 ? 2.189 6.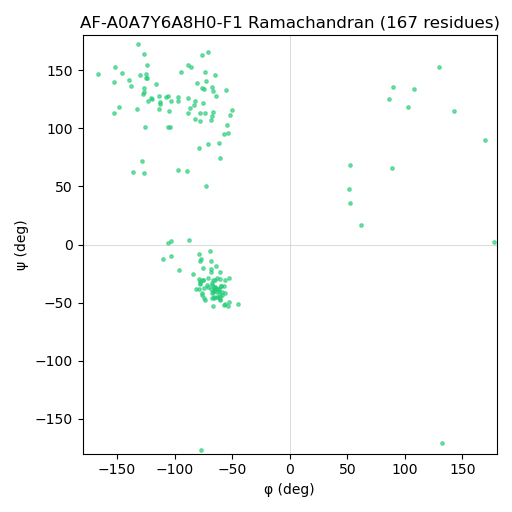134 0.287 1.00 85.88 117 ALA A C 1
ATOM 890 O O . ALA A 1 117 ? 2.549 7.309 0.357 1.00 85.88 117 ALA A O 1
ATOM 891 N N . GLN A 1 118 ? 3.051 5.124 0.246 1.00 83.31 118 GLN A N 1
ATOM 892 C CA . GLN A 1 118 ? 4.493 5.332 0.162 1.00 83.31 118 GLN A CA 1
ATOM 893 C C . GLN A 1 118 ? 5.123 4.349 -0.826 1.00 83.31 118 GLN A C 1
ATOM 895 O O . GLN A 1 118 ? 4.789 3.159 -0.814 1.00 83.31 118 GLN A O 1
ATOM 900 N N . PRO A 1 119 ? 6.048 4.829 -1.673 1.00 84.44 119 PRO A N 1
ATOM 901 C CA . PRO A 1 119 ? 6.864 3.957 -2.493 1.00 84.44 119 PRO A CA 1
ATOM 902 C C . PRO A 1 119 ? 7.903 3.235 -1.628 1.00 84.44 119 PRO A C 1
ATOM 904 O O . PRO A 1 119 ? 8.517 3.822 -0.737 1.00 84.44 119 PRO A O 1
ATOM 907 N N . GLY A 1 120 ? 8.134 1.963 -1.926 1.00 80.00 120 GLY A N 1
ATOM 908 C CA . GLY A 1 120 ? 9.123 1.117 -1.272 1.00 80.00 120 GLY A CA 1
ATOM 909 C C . GLY A 1 120 ? 8.555 -0.220 -0.804 1.00 80.00 120 GLY A C 1
ATOM 910 O O . GLY A 1 120 ? 7.373 -0.358 -0.501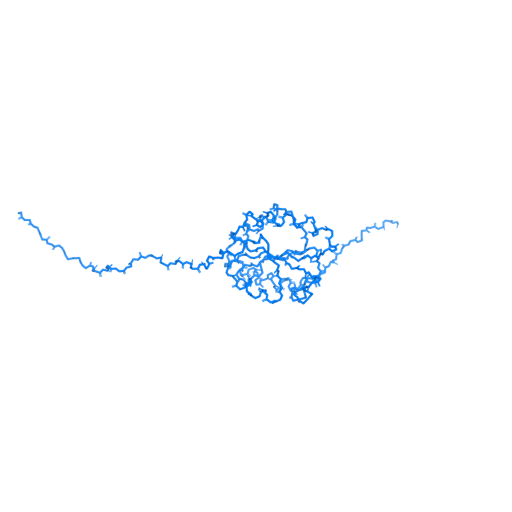 1.00 80.00 120 GLY A O 1
ATOM 911 N N . ALA A 1 121 ? 9.431 -1.224 -0.734 1.00 76.44 121 ALA A N 1
ATOM 912 C CA . ALA A 1 121 ? 9.099 -2.505 -0.128 1.00 76.44 121 ALA A CA 1
ATOM 913 C C . ALA A 1 121 ? 9.264 -2.382 1.388 1.00 76.44 121 ALA A C 1
ATOM 915 O O . ALA A 1 121 ? 10.347 -2.043 1.870 1.00 76.44 121 ALA A O 1
ATOM 916 N N . LEU A 1 122 ? 8.203 -2.676 2.129 1.00 79.25 122 LEU A N 1
ATOM 917 C CA . LEU A 1 122 ? 8.251 -2.738 3.584 1.00 79.25 122 LEU A CA 1
ATOM 918 C C . LEU A 1 122 ? 8.637 -4.142 4.045 1.00 79.25 122 LEU A C 1
ATOM 920 O O . LEU A 1 122 ? 8.412 -5.133 3.346 1.00 79.25 122 LEU A O 1
ATOM 924 N N . ARG A 1 123 ? 9.225 -4.243 5.239 1.00 82.69 123 ARG A N 1
ATOM 925 C CA . ARG A 1 123 ? 9.389 -5.550 5.881 1.00 82.69 123 ARG A CA 1
ATOM 926 C C . ARG A 1 123 ? 8.048 -5.984 6.455 1.00 82.69 123 ARG A C 1
ATOM 928 O O . ARG A 1 123 ? 7.150 -5.180 6.675 1.00 82.69 123 ARG A O 1
ATOM 935 N N . GLU A 1 124 ? 7.948 -7.270 6.744 1.00 82.94 124 GLU A N 1
ATOM 936 C CA . GLU A 1 124 ? 6.761 -7.871 7.349 1.00 82.94 124 GLU A CA 1
ATOM 937 C C . GLU A 1 124 ? 6.309 -7.165 8.621 1.00 82.94 124 GLU A C 1
ATOM 939 O O . GLU A 1 124 ? 5.145 -6.805 8.741 1.00 82.94 124 GLU A O 1
ATOM 944 N N . THR A 1 125 ? 7.246 -6.934 9.542 1.00 84.31 125 THR A N 1
ATOM 945 C CA . THR A 1 125 ? 6.977 -6.275 10.819 1.00 84.31 125 THR A CA 1
ATOM 946 C C . THR A 1 125 ? 6.447 -4.868 10.600 1.00 84.31 125 THR A C 1
ATOM 948 O O . THR A 1 125 ? 5.433 -4.510 11.180 1.00 84.31 125 THR A O 1
ATOM 951 N N . ASP A 1 126 ? 7.070 -4.117 9.686 1.00 85.69 126 ASP A N 1
ATOM 952 C CA . ASP A 1 126 ? 6.646 -2.753 9.373 1.00 85.69 126 ASP A CA 1
ATOM 953 C C . ASP A 1 126 ? 5.234 -2.742 8.754 1.00 85.69 126 ASP A C 1
ATOM 955 O O . ASP A 1 126 ? 4.430 -1.866 9.060 1.00 85.69 126 ASP A O 1
ATOM 959 N N . LEU A 1 127 ? 4.902 -3.728 7.909 1.00 85.69 127 LEU A N 1
ATOM 960 C CA . LEU A 1 127 ? 3.568 -3.856 7.318 1.00 85.69 127 LEU A CA 1
ATOM 961 C C . LEU A 1 127 ? 2.506 -4.168 8.381 1.00 85.69 127 LEU A C 1
ATOM 963 O O . LEU A 1 127 ? 1.450 -3.539 8.388 1.00 85.69 127 LEU A O 1
ATOM 967 N N . VAL A 1 128 ? 2.790 -5.111 9.283 1.00 85.56 128 VAL A N 1
ATOM 968 C CA . VAL A 1 128 ? 1.895 -5.462 10.396 1.00 85.56 128 VAL A CA 1
ATOM 969 C C . VAL A 1 128 ? 1.695 -4.266 11.324 1.00 85.56 128 VAL A C 1
ATOM 971 O O . VAL A 1 128 ? 0.557 -3.946 11.656 1.00 85.56 128 VAL A O 1
ATOM 974 N N . ASP A 1 129 ? 2.770 -3.560 11.675 1.00 85.44 129 ASP A N 1
ATOM 975 C CA . ASP A 1 129 ? 2.708 -2.371 12.524 1.00 85.44 129 ASP A CA 1
ATOM 976 C C . ASP A 1 129 ? 1.885 -1.252 11.869 1.00 85.44 129 ASP A C 1
ATOM 978 O O . ASP A 1 129 ? 1.127 -0.566 12.553 1.00 85.44 129 ASP A O 1
ATOM 982 N N . LEU A 1 130 ? 1.996 -1.062 10.548 1.00 83.69 130 LEU A N 1
ATOM 983 C CA . LEU A 1 130 ? 1.169 -0.099 9.813 1.00 83.69 130 LEU A CA 1
ATOM 984 C C . LEU A 1 130 ? -0.305 -0.490 9.805 1.00 83.69 130 LEU A C 1
ATOM 986 O O . LEU A 1 130 ? -1.160 0.382 9.915 1.00 83.69 130 LEU A O 1
ATOM 990 N N . ILE A 1 131 ? -0.609 -1.778 9.664 1.00 84.75 131 ILE A N 1
ATOM 991 C CA . ILE A 1 131 ? -1.981 -2.285 9.707 1.00 84.75 131 ILE A CA 1
ATOM 992 C C . ILE A 1 131 ? -2.577 -2.098 11.106 1.00 84.75 131 ILE A C 1
ATOM 994 O O . ILE A 1 131 ? -3.709 -1.631 11.218 1.00 84.75 131 ILE A O 1
ATOM 998 N N . ASP A 1 132 ? -1.829 -2.425 12.160 1.00 83.94 132 ASP A N 1
ATOM 999 C CA . ASP A 1 132 ? -2.263 -2.256 13.551 1.00 83.94 132 ASP A CA 1
ATOM 1000 C C . ASP A 1 132 ? -2.490 -0.776 13.882 1.00 83.94 132 ASP A C 1
ATOM 1002 O O . ASP A 1 132 ? -3.556 -0.395 14.371 1.00 83.94 132 ASP A O 1
ATOM 1006 N N . GLN A 1 133 ? -1.553 0.090 13.480 1.00 82.00 133 GLN A N 1
ATOM 1007 C CA . GLN A 1 133 ? -1.730 1.538 13.557 1.00 82.00 133 GLN A CA 1
ATOM 1008 C C . GLN A 1 133 ? -2.974 1.969 12.780 1.00 82.00 133 GLN A C 1
ATOM 1010 O O . GLN A 1 133 ? -3.849 2.617 13.343 1.00 82.00 133 GLN A O 1
ATOM 1015 N N . ALA A 1 134 ? -3.120 1.570 11.516 1.00 81.25 134 ALA A N 1
ATOM 1016 C CA . ALA A 1 134 ? -4.254 1.958 10.683 1.00 81.25 134 ALA A CA 1
ATOM 1017 C C . ALA A 1 134 ? -5.607 1.502 11.246 1.00 81.25 134 ALA A C 1
ATOM 1019 O O . ALA A 1 134 ? -6.599 2.198 11.032 1.00 81.25 134 ALA A O 1
ATOM 1020 N N . GLN A 1 135 ? -5.659 0.387 11.978 1.00 79.31 135 GLN A N 1
ATOM 1021 C CA . GLN A 1 135 ? -6.848 -0.072 12.699 1.00 79.31 135 GLN A CA 1
ATOM 1022 C C . GLN A 1 135 ? -7.099 0.728 13.984 1.00 79.31 135 GLN A C 1
ATOM 1024 O O . GLN A 1 135 ? -8.240 1.121 14.245 1.00 79.31 135 GLN A O 1
ATOM 1029 N N . GLY A 1 136 ? -6.045 0.993 14.760 1.00 73.25 136 GLY A N 1
ATOM 1030 C CA . GLY A 1 136 ? -6.094 1.728 16.025 1.00 73.25 136 GLY A CA 1
ATOM 1031 C C . GLY A 1 136 ? -6.227 3.246 15.882 1.00 73.25 136 GLY A C 1
ATOM 1032 O O . GLY A 1 136 ? -6.518 3.926 16.862 1.00 73.25 136 GLY A O 1
ATOM 1033 N N . LEU A 1 137 ? -6.036 3.791 14.681 1.00 68.50 137 LEU A N 1
ATOM 1034 C CA . LEU A 1 137 ? -6.172 5.218 14.428 1.00 68.50 137 LEU A CA 1
ATOM 1035 C C . LEU A 1 137 ? -7.630 5.688 14.590 1.00 68.50 137 LEU A C 1
ATOM 1037 O O . LEU A 1 137 ? -8.561 5.127 13.998 1.00 68.50 137 LEU A O 1
ATOM 1041 N N . ASP A 1 138 ? -7.805 6.780 15.336 1.00 68.88 138 ASP A N 1
ATOM 1042 C CA . ASP A 1 138 ? -9.065 7.512 15.450 1.00 68.88 138 ASP A CA 1
ATOM 1043 C C . ASP A 1 138 ? -9.406 8.195 14.120 1.00 68.88 138 ASP A C 1
ATOM 1045 O O . ASP A 1 138 ? -8.800 9.195 13.724 1.00 68.88 138 ASP A O 1
ATOM 1049 N N . MET A 1 139 ? -10.409 7.657 13.422 1.00 65.56 139 MET A N 1
ATOM 1050 C CA . MET A 1 139 ? -10.790 8.106 12.078 1.00 65.56 139 MET A CA 1
ATOM 1051 C C . MET A 1 139 ? -11.221 9.575 12.006 1.00 65.56 139 MET A C 1
ATOM 1053 O O . MET A 1 139 ? -11.107 10.183 10.943 1.00 65.56 139 MET A O 1
ATOM 1057 N N . ASP A 1 140 ? -11.674 10.166 13.113 1.00 62.50 140 ASP A N 1
ATOM 1058 C CA . ASP A 1 140 ? -11.994 11.595 13.191 1.00 62.50 140 ASP A CA 1
ATOM 1059 C C . ASP A 1 140 ? -10.741 12.479 13.090 1.00 62.50 140 ASP A C 1
ATOM 1061 O O . ASP A 1 140 ? -10.753 13.512 12.417 1.00 62.50 140 ASP A O 1
ATOM 1065 N N . GLU A 1 141 ? -9.626 12.060 13.695 1.00 65.62 141 GLU A N 1
ATOM 1066 C CA . GLU A 1 141 ? -8.352 12.766 13.557 1.00 65.62 141 GLU A CA 1
ATOM 1067 C C . GLU A 1 141 ? -7.672 12.444 12.227 1.00 65.62 141 GLU A C 1
ATOM 1069 O O . GLU A 1 141 ? -7.121 13.343 11.586 1.00 65.62 141 GLU A O 1
ATOM 1074 N N . VAL A 1 142 ? -7.760 11.191 11.776 1.00 66.19 142 VAL A N 1
ATOM 1075 C CA . VAL A 1 142 ? -7.221 10.779 10.477 1.00 66.19 142 VAL A CA 1
ATOM 1076 C C . VAL A 1 142 ? -7.891 11.543 9.354 1.00 66.19 142 VAL A C 1
ATOM 1078 O O . VAL A 1 142 ? -7.180 12.110 8.548 1.00 66.19 142 VAL A O 1
ATOM 1081 N N . LYS A 1 143 ? -9.223 11.662 9.305 1.00 63.41 143 LYS A N 1
ATOM 1082 C CA . LYS A 1 143 ? -9.898 12.444 8.251 1.00 63.41 143 LYS A CA 1
ATOM 1083 C C . LYS A 1 143 ? -9.424 13.897 8.203 1.00 63.41 143 LYS A C 1
ATOM 1085 O O . LYS A 1 143 ? -9.285 14.446 7.115 1.00 63.41 143 LYS A O 1
ATOM 1090 N N . ARG A 1 144 ? -9.131 14.499 9.361 1.00 66.38 144 ARG A N 1
ATOM 1091 C CA . ARG A 1 144 ? -8.569 15.853 9.451 1.00 66.38 144 ARG A CA 1
ATOM 1092 C C . ARG A 1 144 ? -7.152 15.907 8.872 1.00 66.38 144 ARG A C 1
ATOM 1094 O O . ARG A 1 144 ? -6.922 16.672 7.945 1.00 66.38 144 ARG A O 1
ATOM 1101 N N . LYS A 1 145 ? -6.251 15.035 9.334 1.00 63.03 145 LYS A N 1
ATOM 1102 C CA . LYS A 1 145 ? -4.851 14.997 8.871 1.00 63.03 145 LYS A CA 1
ATOM 1103 C C . LYS A 1 145 ? -4.685 14.475 7.455 1.00 63.03 145 LYS A C 1
ATOM 1105 O O . LYS A 1 145 ? -3.741 14.841 6.782 1.00 63.03 145 LYS A O 1
ATOM 1110 N N . VAL A 1 146 ? -5.579 13.614 6.998 1.00 65.94 146 VAL A N 1
ATOM 1111 C CA . VAL A 1 146 ? -5.574 13.056 5.652 1.00 65.94 146 VAL A CA 1
ATOM 1112 C C . VAL A 1 146 ? -6.128 14.062 4.657 1.00 65.94 146 VAL A C 1
ATOM 1114 O O . VAL A 1 146 ? -5.609 14.127 3.556 1.00 65.94 146 VAL A O 1
ATOM 1117 N N . ALA A 1 147 ? -7.099 14.905 5.021 1.00 62.19 147 ALA A N 1
ATOM 1118 C CA . ALA A 1 147 ? -7.454 16.045 4.176 1.00 62.19 147 ALA A CA 1
ATOM 1119 C C . ALA A 1 147 ? -6.250 16.988 3.967 1.00 62.19 147 ALA A C 1
ATOM 1121 O O . ALA A 1 147 ? -6.060 17.512 2.872 1.00 62.19 147 ALA A O 1
ATOM 1122 N N . GLU A 1 148 ? -5.411 17.150 4.994 1.00 60.88 148 GLU A N 1
ATOM 1123 C CA . GLU A 1 148 ? -4.169 17.933 4.934 1.00 60.88 148 GLU A CA 1
ATOM 1124 C C . GLU A 1 148 ? -3.071 17.192 4.139 1.00 60.88 148 GLU A C 1
ATOM 1126 O O . GLU A 1 148 ? -2.514 17.731 3.185 1.00 60.88 148 GLU A O 1
ATOM 1131 N N . ALA A 1 149 ? -2.840 15.910 4.428 1.00 59.97 149 ALA A N 1
ATOM 1132 C CA . ALA A 1 149 ? -1.793 15.102 3.812 1.00 59.97 149 ALA A CA 1
ATOM 1133 C C . ALA A 1 149 ? -2.120 14.654 2.379 1.00 59.97 149 ALA A C 1
ATOM 1135 O O . ALA A 1 149 ? -1.207 14.519 1.580 1.00 59.97 149 ALA A O 1
ATOM 1136 N N . GLN A 1 150 ? -3.385 14.436 2.005 1.00 59.62 150 GLN A N 1
ATOM 1137 C CA . GLN A 1 150 ? -3.777 14.194 0.606 1.00 59.62 150 GLN A CA 1
ATOM 1138 C C . GLN A 1 150 ? -3.578 15.455 -0.233 1.00 59.62 150 GLN A C 1
ATOM 1140 O O . GLN A 1 150 ? -3.187 15.352 -1.395 1.00 59.62 150 GLN A O 1
ATOM 1145 N N . ALA A 1 151 ? -3.777 16.639 0.358 1.00 55.84 151 ALA A N 1
ATOM 1146 C CA . ALA A 1 151 ? -3.417 17.890 -0.293 1.00 55.84 151 ALA A CA 1
ATOM 1147 C C . ALA A 1 151 ? -1.893 18.009 -0.471 1.00 55.84 151 ALA A C 1
ATOM 1149 O O . ALA A 1 151 ? -1.458 18.472 -1.523 1.00 55.84 151 ALA A O 1
ATOM 1150 N N . GLU A 1 152 ? -1.087 17.532 0.485 1.00 55.19 152 GLU A N 1
ATOM 1151 C CA . GLU A 1 152 ? 0.380 17.480 0.369 1.00 55.19 152 GLU A CA 1
ATOM 1152 C C . GLU A 1 152 ? 0.887 16.372 -0.572 1.00 55.19 152 GLU A C 1
ATOM 1154 O O . GLU A 1 152 ? 1.824 16.608 -1.324 1.00 55.19 152 GLU A O 1
ATOM 1159 N N . GLN A 1 153 ? 0.269 15.188 -0.615 1.00 50.66 153 GLN A N 1
ATOM 1160 C CA . GLN A 1 153 ? 0.648 14.092 -1.521 1.00 50.66 153 GLN A CA 1
ATOM 1161 C C . GLN A 1 153 ? 0.278 14.395 -2.978 1.00 50.66 153 GLN A C 1
ATOM 1163 O O . GLN A 1 153 ? 1.066 14.100 -3.875 1.00 50.66 153 GLN A O 1
ATOM 1168 N N . ALA A 1 154 ? -0.843 15.084 -3.224 1.00 51.22 154 ALA A N 1
ATOM 1169 C CA . ALA A 1 154 ? -1.144 15.669 -4.535 1.00 51.22 154 ALA A CA 1
ATOM 1170 C C . ALA A 1 154 ? -0.137 16.769 -4.939 1.00 51.22 154 ALA A C 1
ATOM 1172 O O . ALA A 1 154 ? -0.022 17.100 -6.117 1.00 51.22 154 ALA A O 1
ATOM 1173 N N . GLN A 1 155 ? 0.606 17.319 -3.973 1.00 42.88 155 GLN A N 1
ATOM 1174 C CA . GLN A 1 155 ? 1.648 18.334 -4.167 1.00 42.88 155 GLN A CA 1
ATOM 1175 C C . GLN A 1 155 ? 3.078 17.770 -4.014 1.00 42.88 155 GLN A C 1
ATOM 1177 O O . GLN A 1 155 ? 4.040 18.519 -4.157 1.00 42.88 155 GLN A O 1
ATOM 1182 N N . GLY A 1 156 ? 3.228 16.461 -3.764 1.00 40.88 156 GLY A N 1
ATOM 1183 C CA . GLY A 1 156 ? 4.497 15.775 -3.488 1.00 40.88 156 GLY A CA 1
ATOM 1184 C C . GLY A 1 156 ? 5.054 14.960 -4.660 1.00 40.88 156 GLY A C 1
ATOM 1185 O O . GLY A 1 156 ? 6.101 14.324 -4.528 1.00 40.88 156 GLY A O 1
ATOM 1186 N N . ALA A 1 157 ? 4.398 14.986 -5.824 1.00 46.72 157 ALA A N 1
ATOM 1187 C CA . ALA A 1 157 ? 5.024 14.569 -7.074 1.00 46.72 157 ALA A CA 1
ATOM 1188 C C . ALA A 1 157 ? 6.082 15.620 -7.478 1.00 46.72 157 ALA A C 1
ATOM 1190 O O . ALA A 1 157 ? 5.807 16.536 -8.249 1.00 46.72 157 ALA A O 1
ATOM 1191 N N . ALA A 1 158 ? 7.292 15.420 -6.937 1.00 40.81 158 ALA A N 1
ATOM 1192 C CA . ALA A 1 158 ? 8.525 16.224 -6.983 1.00 40.81 158 ALA A CA 1
ATOM 1193 C C . ALA A 1 158 ? 8.658 17.267 -5.848 1.00 40.81 158 ALA A C 1
ATOM 1195 O O . ALA A 1 158 ? 7.697 17.977 -5.567 1.00 40.81 158 ALA A O 1
ATOM 1196 N N . PRO A 1 159 ? 9.844 17.400 -5.204 1.00 43.12 159 PRO A N 1
ATOM 1197 C CA . PRO A 1 159 ? 11.175 17.171 -5.778 1.00 43.12 159 PRO A CA 1
ATOM 1198 C C . PRO A 1 159 ? 12.048 16.160 -5.004 1.00 43.12 159 PRO A C 1
ATOM 1200 O O . PRO A 1 159 ? 12.058 16.141 -3.778 1.00 43.12 159 PRO A O 1
ATOM 1203 N N . SER A 1 160 ? 12.893 15.398 -5.708 1.00 35.94 160 SER A N 1
ATOM 1204 C CA . SER A 1 160 ? 14.190 15.011 -5.135 1.00 35.94 160 SER A CA 1
ATOM 1205 C C . SER A 1 160 ? 15.159 16.169 -5.348 1.00 35.94 160 SER A C 1
ATOM 1207 O O . SER A 1 160 ? 15.609 16.370 -6.477 1.00 35.94 160 SER A O 1
ATOM 1209 N N . PRO A 1 161 ? 15.540 16.925 -4.311 1.00 61.12 161 PRO A N 1
ATOM 1210 C CA . PRO A 1 161 ? 16.843 17.537 -4.278 1.00 61.12 161 PRO A CA 1
ATOM 1211 C C . PRO A 1 161 ? 17.801 16.622 -3.506 1.00 61.12 161 PRO A C 1
ATOM 1213 O O . PRO A 1 161 ? 17.432 15.992 -2.514 1.00 61.12 161 PRO A O 1
ATOM 1216 N N . ASN A 1 162 ? 19.059 16.684 -3.931 1.00 49.44 162 ASN A N 1
ATOM 1217 C CA . ASN A 1 162 ? 20.283 16.386 -3.184 1.00 49.44 162 ASN A CA 1
ATOM 1218 C C . ASN A 1 162 ? 20.935 15.036 -3.477 1.00 49.44 162 ASN A C 1
ATOM 1220 O O . ASN A 1 162 ? 20.394 13.975 -3.177 1.00 49.44 162 ASN A O 1
ATOM 1224 N N . GLY A 1 163 ? 22.174 15.110 -3.974 1.00 43.31 163 GLY A N 1
ATOM 1225 C CA . GLY A 1 163 ? 23.029 13.938 -3.994 1.00 43.31 163 GLY A CA 1
ATOM 1226 C C . GLY A 1 163 ? 24.418 14.031 -4.613 1.00 43.31 163 GLY A C 1
ATOM 1227 O O . GLY A 1 163 ? 25.072 12.999 -4.607 1.00 43.31 163 GLY A O 1
ATOM 1228 N N . GLU A 1 164 ? 24.914 15.172 -5.105 1.00 37.38 164 GLU A N 1
ATOM 1229 C CA . GLU A 1 164 ? 26.330 15.265 -5.501 1.00 37.38 164 GLU A CA 1
ATOM 1230 C C . GLU A 1 164 ? 27.100 16.087 -4.460 1.00 37.38 164 GLU A C 1
ATOM 1232 O O . GLU A 1 164 ? 26.960 17.305 -4.345 1.00 37.38 164 GLU A O 1
ATOM 1237 N N . GLY A 1 165 ? 27.812 15.350 -3.605 1.00 42.16 165 GLY A N 1
ATOM 1238 C CA . GLY A 1 165 ? 28.743 15.851 -2.601 1.00 42.16 165 GLY A CA 1
ATOM 1239 C C . GLY A 1 165 ? 30.091 16.285 -3.200 1.00 42.16 165 GLY A C 1
ATOM 1240 O O . GLY A 1 165 ? 30.272 16.275 -4.414 1.00 42.16 165 GLY A O 1
ATOM 1241 N N . PRO A 1 166 ? 31.035 16.705 -2.344 1.00 59.78 166 PRO A N 1
ATOM 1242 C CA . PRO A 1 166 ? 32.053 17.702 -2.656 1.00 59.78 166 PRO A CA 1
ATOM 1243 C C . PRO A 1 166 ? 33.232 17.128 -3.449 1.00 59.78 166 PRO A C 1
ATOM 1245 O O . PRO A 1 166 ? 33.751 16.066 -3.115 1.00 59.78 166 PRO A O 1
ATOM 1248 N N . ALA A 1 167 ? 33.720 17.879 -4.436 1.00 42.31 167 ALA A N 1
ATOM 1249 C CA . ALA A 1 167 ? 35.061 17.689 -4.976 1.00 42.31 167 ALA A CA 1
ATOM 1250 C C . ALA A 1 167 ? 35.964 18.805 -4.435 1.00 42.31 167 ALA A C 1
ATOM 1252 O O . ALA A 1 167 ? 35.906 19.948 -4.884 1.00 42.31 167 ALA A O 1
ATOM 1253 N N . GLU A 1 168 ? 36.762 18.452 -3.428 1.00 42.97 168 GLU A N 1
ATOM 1254 C CA . GLU A 1 168 ? 38.002 19.141 -3.080 1.00 42.97 168 GLU A CA 1
ATOM 1255 C C . GLU A 1 168 ? 38.935 19.193 -4.300 1.00 42.97 168 GLU A C 1
ATOM 1257 O O . GLU A 1 168 ? 39.148 18.160 -4.942 1.00 42.97 168 GLU A O 1
ATOM 1262 N N . SER A 1 169 ? 39.516 20.362 -4.595 1.00 53.22 169 SER A N 1
ATOM 1263 C CA . SER A 1 169 ? 40.862 20.563 -5.175 1.00 53.22 169 SER A CA 1
ATOM 1264 C C . SER A 1 169 ? 41.231 22.043 -5.158 1.00 53.22 169 SER A C 1
ATOM 1266 O O . SER A 1 169 ? 40.410 22.856 -5.636 1.00 53.22 169 SER A O 1
#

Sequence (169 aa):
MGGGAPPGHPECAGSPRCSTARHYPRRTERHMATVELTKENFDEVVAGDGLTVIDFWAAWCGPCRQFAPTFERVSEATPDVVFAKVDTEAQPELAAAFSISSIPTIMLVRDNVMVYAQPGALRETDLVDLIDQAQGLDMDEVKRKVAEAQAEQAQGAAPSPNGEGPAES

Radius of gyration: 24.3 Å; Cα contacts (8 Å, |Δi|>4): 180; chains: 1; bounding box: 92×38×77 Å

Solvent-accessible surface area 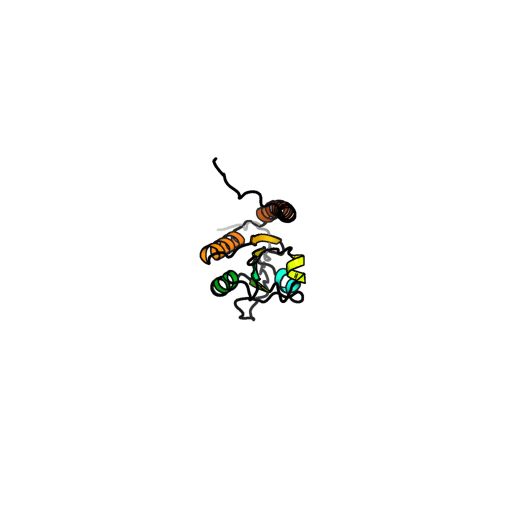(backbone atoms only — not comparable to full-atom values): 10523 Å² total; per-residue (Å²): 139,85,79,87,85,79,94,75,84,74,94,71,92,74,79,89,80,83,85,71,70,75,77,64,75,77,82,71,86,69,99,50,54,56,40,80,53,44,87,87,48,40,64,68,64,48,70,39,84,47,45,36,40,38,39,36,34,46,93,87,38,68,71,36,64,67,38,48,68,42,53,43,54,52,24,62,74,36,78,85,43,47,34,32,35,31,44,43,80,84,36,50,68,58,31,55,75,70,65,61,86,58,77,28,24,39,32,35,32,43,6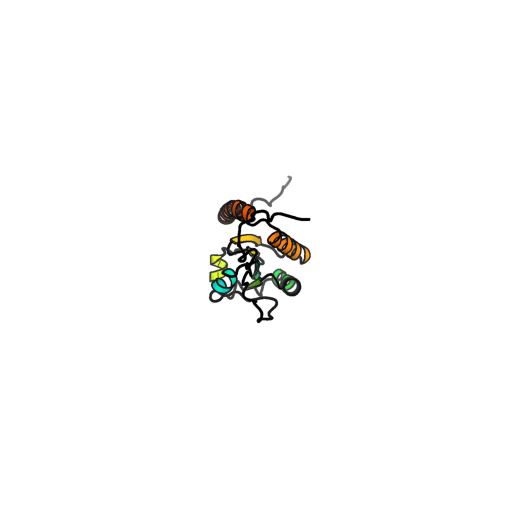5,75,37,70,75,44,75,47,74,49,82,66,54,61,67,58,48,50,53,50,51,52,46,65,67,71,50,58,62,76,57,44,55,56,52,32,60,54,46,52,56,46,54,76,58,53,85,61,80,89,80,88,85,86,78,88,82,90,130

Foldseek 3Di:
DDDDDDDDDDDPPDDDDDPPPPPPVPPPDDPDLAAEDAPVCPCVLLQHAFKEKEWEAEPPDPLRVVLVVLLSVLSVVCVRYHHYYYDCVVHVVVCVVVVPPAPGWMWMHHNNQTQDIDHDRDGSVVVNVVRVCVVPDDVVVSVVVSVVVVVVVVVPPDDDDDDDDDDDD